Protein AF-A0A2H0QDZ1-F1 (afdb_monomer)

Solvent-accessible surface area (backbone atoms only — not comparable to full-atom values): 2433 Å² total; per-residue (Å²): 98,80,44,77,44,68,41,56,95,90,57,65,64,50,56,55,51,51,55,54,39,43,76,71,63,32,51,72,44,83,39,55,72,81,68,80,86,127

Sequence (38 aa):
MKAGVVVFPGSNCDRDMKVALEAAGADVSMVWHKDTKL

Foldseek 3Di:
DEEEQEDDPPDPVSVVVVVVCVVVVYDYHYHYNPDPDD

Radius of gyration: 10.23 Å; Cα contacts (8 Å, |Δi|>4): 43; chains: 1; bounding box: 25×15×26 Å

pLDDT: mean 94.88, std 5.62, range [66.06, 98.5]

Mean predicted aligned error: 2.72 Å

Secondary structure (DSSP, 8-state):
-EEEEEE-TT-SHHHHHHHHHHHTT-EEEEEETT----

Structure (mmCIF, N/CA/C/O backbone):
data_AF-A0A2H0QDZ1-F1
#
_entry.id   AF-A0A2H0QDZ1-F1
#
loop_
_atom_site.group_PDB
_atom_site.id
_atom_site.type_symbol
_atom_site.label_atom_id
_atom_site.label_alt_id
_atom_site.label_comp_id
_atom_site.label_asym_id
_atom_site.label_entity_id
_atom_site.label_seq_id
_atom_site.pdbx_PDB_ins_code
_atom_site.Cartn_x
_atom_site.Cartn_y
_atom_site.Cartn_z
_atom_site.occupancy
_atom_site.B_iso_or_equiv
_atom_site.auth_seq_id
_atom_site.auth_comp_id
_atom_site.auth_asym_id
_atom_site.auth_atom_id
_atom_site.pdbx_PDB_model_num
ATOM 1 N N . MET A 1 1 ? -13.221 1.690 5.853 1.00 92.88 1 MET A N 1
ATOM 2 C CA . MET A 1 1 ? -12.828 2.252 4.536 1.00 92.88 1 MET A CA 1
ATOM 3 C C . MET A 1 1 ? -11.942 1.228 3.839 1.00 92.88 1 MET A C 1
ATOM 5 O O . MET A 1 1 ? -11.232 0.537 4.554 1.00 92.88 1 MET A O 1
ATOM 9 N N . LYS A 1 2 ? -11.992 1.089 2.509 1.00 97.19 2 LYS A N 1
ATOM 10 C CA . LYS A 1 2 ? -11.062 0.226 1.755 1.00 97.19 2 LYS A CA 1
ATOM 11 C C . LYS A 1 2 ? -10.054 1.086 0.999 1.00 97.19 2 LYS A C 1
ATOM 13 O O . LYS A 1 2 ? -10.451 2.119 0.463 1.00 97.19 2 LYS A O 1
ATOM 18 N N . ALA A 1 3 ? -8.798 0.658 0.942 1.00 97.69 3 ALA A N 1
ATOM 19 C CA . ALA A 1 3 ? -7.742 1.340 0.202 1.00 97.69 3 ALA A CA 1
ATOM 20 C C . ALA A 1 3 ? -6.886 0.344 -0.593 1.00 97.69 3 ALA A C 1
ATOM 22 O O . ALA A 1 3 ? -6.583 -0.749 -0.122 1.00 97.69 3 ALA A O 1
ATOM 23 N N . GLY A 1 4 ? -6.485 0.739 -1.799 1.00 96.88 4 GLY A N 1
ATOM 24 C CA . GLY A 1 4 ? -5.513 0.014 -2.612 1.00 96.88 4 GLY A CA 1
ATOM 25 C C . GLY A 1 4 ? -4.229 0.824 -2.727 1.00 96.88 4 GLY A C 1
ATOM 26 O O . GLY A 1 4 ? -4.284 1.997 -3.094 1.00 96.88 4 GLY A O 1
ATOM 27 N N . VAL A 1 5 ? -3.083 0.214 -2.431 1.00 97.19 5 VAL A N 1
ATOM 28 C CA . VAL A 1 5 ? -1.762 0.821 -2.636 1.00 97.19 5 VAL A CA 1
ATOM 29 C C . VAL A 1 5 ? -1.094 0.122 -3.811 1.00 97.19 5 VAL A C 1
ATOM 31 O O . VAL A 1 5 ? -0.804 -1.072 -3.738 1.00 97.19 5 VAL A O 1
ATOM 34 N N . VAL A 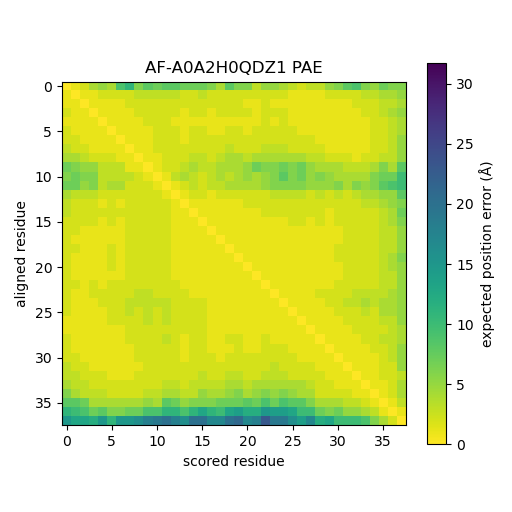1 6 ? -0.869 0.856 -4.900 1.00 96.19 6 VAL A N 1
ATOM 35 C CA . VAL A 1 6 ? -0.213 0.315 -6.096 1.00 96.19 6 VAL A CA 1
ATOM 36 C C . VAL A 1 6 ? 1.293 0.266 -5.873 1.00 96.19 6 VAL A C 1
ATOM 38 O O . VAL A 1 6 ? 1.906 1.288 -5.588 1.00 96.19 6 VAL A O 1
ATOM 41 N N . VAL A 1 7 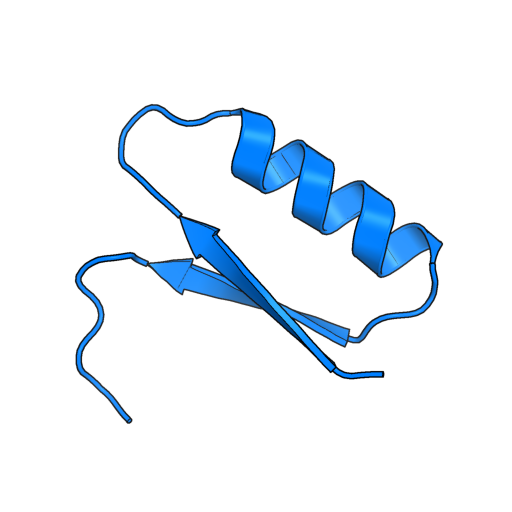? 1.876 -0.921 -6.019 1.00 96.69 7 VAL A N 1
ATOM 42 C CA . VAL A 1 7 ? 3.291 -1.185 -5.769 1.00 96.69 7 VAL A CA 1
ATOM 43 C C . VAL A 1 7 ? 4.088 -1.126 -7.063 1.00 96.69 7 VAL A C 1
ATOM 45 O O . VAL A 1 7 ? 3.793 -1.869 -8.006 1.00 96.69 7 VAL A O 1
ATOM 48 N N . PHE A 1 8 ? 5.136 -0.302 -7.078 1.00 95.31 8 PHE A N 1
ATOM 49 C CA . PHE A 1 8 ? 6.092 -0.197 -8.185 1.00 95.31 8 PHE A CA 1
ATOM 50 C C . PHE A 1 8 ? 7.455 -0.813 -7.815 1.00 95.31 8 PHE A C 1
ATOM 52 O O . PHE A 1 8 ? 7.852 -0.805 -6.648 1.00 95.31 8 PHE A O 1
ATOM 59 N N . PRO A 1 9 ? 8.212 -1.359 -8.787 1.00 95.12 9 PRO A N 1
ATOM 60 C CA . PRO A 1 9 ? 9.521 -1.948 -8.519 1.00 95.12 9 PRO A CA 1
ATOM 61 C C . PRO A 1 9 ? 10.477 -0.911 -7.921 1.00 95.12 9 PRO A C 1
ATOM 63 O O . PRO A 1 9 ? 10.701 0.146 -8.504 1.00 95.12 9 PRO A O 1
ATOM 66 N N . GLY A 1 10 ? 11.063 -1.243 -6.770 1.00 92.38 10 GLY A N 1
ATOM 67 C CA . GLY A 1 10 ? 12.033 -0.389 -6.081 1.00 92.38 10 GLY A CA 1
ATOM 68 C C . GLY A 1 10 ? 11.429 0.729 -5.224 1.00 92.38 10 GL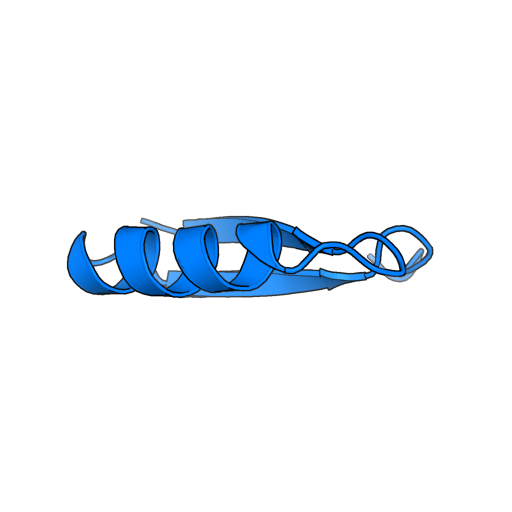Y A C 1
ATOM 69 O O . GLY A 1 10 ? 12.191 1.469 -4.606 1.00 92.38 10 GLY A O 1
ATOM 70 N N . SER A 1 11 ? 10.099 0.854 -5.142 1.00 92.00 11 SER A N 1
ATOM 71 C CA . SER A 1 11 ? 9.465 1.815 -4.237 1.00 92.00 11 SER A CA 1
ATOM 72 C C . SER A 1 11 ? 9.384 1.257 -2.815 1.00 92.00 11 SER A C 1
ATOM 74 O O . SER A 1 11 ? 8.793 0.207 -2.563 1.00 92.00 11 SER A O 1
ATOM 76 N N . ASN A 1 12 ? 9.971 1.988 -1.867 1.00 89.06 12 ASN A N 1
ATOM 77 C CA . ASN A 1 12 ? 9.806 1.721 -0.436 1.00 89.06 12 ASN A CA 1
ATOM 78 C C . ASN A 1 12 ? 8.625 2.504 0.161 1.00 89.06 12 ASN A C 1
ATOM 80 O O . ASN A 1 12 ? 8.030 2.051 1.138 1.00 89.06 12 ASN A O 1
ATOM 84 N N . CYS A 1 13 ? 8.245 3.631 -0.452 1.00 94.31 13 CYS A N 1
ATOM 85 C CA . CYS A 1 13 ? 7.174 4.509 0.027 1.00 94.31 13 CYS A CA 1
ATOM 86 C C . CYS A 1 13 ? 5.795 3.830 0.012 1.00 94.31 13 CYS A C 1
ATOM 88 O O . CYS A 1 13 ? 4.923 4.182 0.806 1.00 94.31 13 CYS A O 1
ATOM 90 N N . ASP A 1 14 ? 5.602 2.817 -0.839 1.00 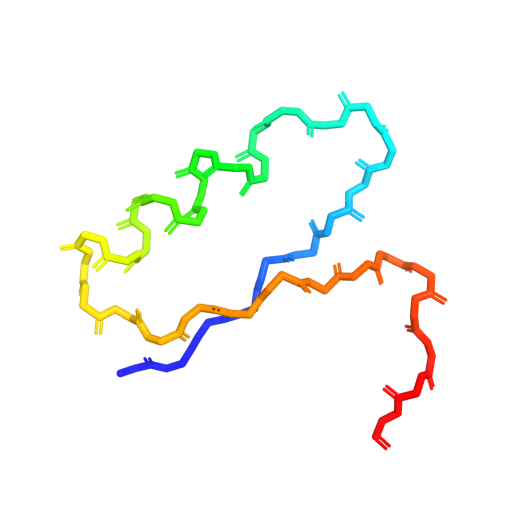96.00 14 ASP A N 1
ATOM 91 C CA . ASP A 1 14 ? 4.355 2.046 -0.907 1.00 96.00 14 ASP A CA 1
ATOM 92 C C . ASP A 1 14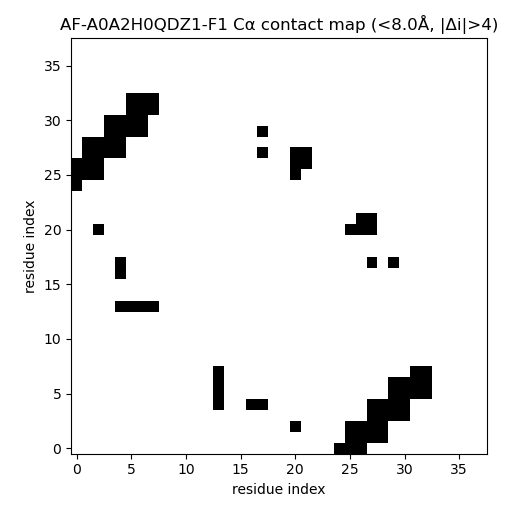 ? 4.077 1.332 0.432 1.00 96.00 14 ASP A C 1
ATOM 94 O O . ASP A 1 14 ? 2.932 1.216 0.872 1.00 96.00 14 ASP A O 1
ATOM 98 N N . ARG A 1 15 ? 5.132 0.898 1.138 1.00 94.56 15 ARG A N 1
ATOM 99 C CA . ARG A 1 15 ? 5.006 0.284 2.468 1.00 94.56 15 ARG A CA 1
ATOM 100 C C . ARG A 1 15 ? 4.590 1.306 3.522 1.00 94.56 15 ARG A C 1
ATOM 102 O O . ARG A 1 15 ? 3.745 0.989 4.356 1.00 94.56 15 ARG A O 1
ATOM 109 N N . ASP A 1 16 ? 5.147 2.511 3.469 1.00 97.25 16 ASP A N 1
ATOM 110 C CA . ASP A 1 16 ? 4.799 3.581 4.406 1.00 97.25 16 ASP A CA 1
ATOM 111 C C . ASP A 1 16 ? 3.324 3.974 4.255 1.00 97.25 16 ASP A C 1
ATOM 113 O O . ASP A 1 16 ? 2.625 4.146 5.255 1.00 97.25 16 ASP A O 1
ATOM 117 N N . MET A 1 17 ? 2.809 4.011 3.018 1.00 97.19 17 MET A N 1
ATOM 118 C CA . MET A 1 17 ? 1.377 4.216 2.781 1.00 97.19 17 MET A CA 1
ATOM 119 C C . MET A 1 17 ? 0.509 3.113 3.361 1.00 97.19 17 MET A C 1
ATOM 121 O O . MET A 1 17 ? -0.510 3.423 3.978 1.00 97.19 17 MET A O 1
ATOM 125 N N . LYS A 1 18 ? 0.906 1.843 3.224 1.00 97.44 18 LYS A N 1
ATOM 126 C CA . LYS A 1 18 ? 0.180 0.735 3.857 1.00 97.44 18 LYS A CA 1
ATOM 127 C C . LYS A 1 18 ? 0.035 0.965 5.361 1.00 97.44 18 LYS A C 1
ATOM 129 O O . LYS A 1 18 ? -1.078 0.934 5.875 1.00 97.44 18 LYS A O 1
ATOM 134 N N . VAL A 1 19 ? 1.148 1.246 6.039 1.00 97.75 19 VAL A N 1
ATOM 135 C CA . VAL A 1 19 ? 1.182 1.436 7.496 1.00 97.75 19 VAL A CA 1
ATOM 136 C C . VAL A 1 19 ? 0.333 2.635 7.916 1.00 97.75 19 VAL A C 1
ATOM 138 O O . VAL A 1 19 ? -0.460 2.525 8.849 1.00 97.75 19 VAL A O 1
ATOM 141 N N . ALA A 1 20 ? 0.459 3.766 7.217 1.00 98.19 20 ALA A N 1
ATOM 142 C CA . ALA A 1 20 ? -0.312 4.967 7.522 1.00 98.19 20 ALA A CA 1
ATOM 143 C C . ALA A 1 20 ? -1.825 4.746 7.351 1.00 98.19 20 ALA A C 1
ATOM 145 O O . ALA A 1 20 ? -2.614 5.162 8.200 1.00 98.19 20 ALA A O 1
ATOM 146 N N . LEU A 1 21 ? -2.235 4.066 6.278 1.00 98.12 21 LEU A N 1
ATOM 147 C CA . LEU A 1 21 ? -3.641 3.782 5.990 1.00 98.12 21 LEU A CA 1
ATOM 148 C C . LEU A 1 21 ? -4.236 2.756 6.965 1.00 98.12 21 LEU A C 1
ATOM 150 O O . LEU A 1 21 ? -5.366 2.937 7.418 1.00 98.12 21 LEU A O 1
ATOM 154 N N . GLU A 1 22 ? -3.479 1.722 7.341 1.00 98.12 22 GLU A N 1
ATOM 155 C CA . GLU A 1 22 ? -3.890 0.765 8.378 1.00 98.12 22 GLU A CA 1
ATOM 156 C C . GLU A 1 22 ? -4.050 1.462 9.738 1.00 98.12 22 GLU A C 1
ATOM 158 O O . GLU A 1 22 ? -5.060 1.267 10.415 1.00 98.12 22 GLU A O 1
ATOM 163 N N . ALA A 1 23 ? -3.116 2.345 10.110 1.00 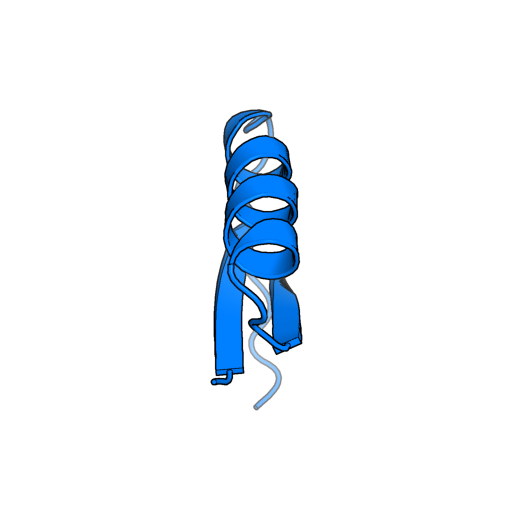98.44 23 ALA A N 1
ATOM 164 C CA . ALA A 1 23 ? -3.217 3.151 11.329 1.00 98.44 23 ALA A CA 1
ATOM 165 C C . ALA A 1 23 ? -4.425 4.108 11.312 1.00 98.44 23 ALA A C 1
ATOM 167 O O . ALA A 1 23 ? -4.979 4.425 12.363 1.00 98.44 23 ALA A O 1
ATOM 168 N N . ALA A 1 24 ? -4.869 4.529 10.124 1.00 98.19 24 ALA A N 1
ATOM 169 C CA . ALA A 1 24 ? -6.086 5.314 9.927 1.00 98.19 24 ALA A CA 1
ATOM 170 C C . ALA A 1 24 ? -7.381 4.467 9.906 1.00 98.19 24 ALA A C 1
ATOM 172 O O . ALA A 1 24 ? -8.467 5.013 9.707 1.00 98.19 24 ALA A O 1
ATOM 173 N N . GLY A 1 25 ? -7.298 3.145 10.108 1.00 98.31 25 GLY A N 1
ATOM 174 C CA . GLY A 1 25 ? -8.456 2.245 10.160 1.00 98.31 25 GLY A CA 1
ATOM 175 C C . GLY A 1 25 ? -8.978 1.794 8.791 1.00 98.31 25 GLY A C 1
ATOM 176 O O . GLY A 1 25 ? -10.145 1.400 8.671 1.00 98.31 25 GLY A O 1
ATOM 177 N N . ALA A 1 26 ? -8.155 1.874 7.743 1.00 98.50 26 ALA A N 1
ATOM 178 C CA . ALA A 1 26 ? -8.492 1.320 6.438 1.00 98.50 26 ALA A CA 1
ATOM 179 C C . ALA A 1 26 ? -8.152 -0.178 6.347 1.00 98.50 26 ALA A C 1
ATOM 181 O O . ALA A 1 26 ? -7.160 -0.646 6.897 1.00 98.50 26 ALA A O 1
ATOM 182 N N . ASP A 1 27 ? -8.969 -0.909 5.593 1.00 98.19 27 ASP A N 1
ATOM 183 C CA . ASP A 1 27 ? -8.645 -2.235 5.066 1.00 98.19 27 ASP A CA 1
ATOM 184 C C . ASP A 1 27 ? -7.824 -2.044 3.781 1.00 98.19 27 ASP A C 1
ATOM 186 O O . ASP A 1 27 ? -8.335 -1.495 2.795 1.00 98.19 27 ASP A O 1
ATOM 190 N N . VAL A 1 28 ? -6.535 -2.398 3.825 1.00 98.25 28 VAL A N 1
ATOM 191 C CA . VAL A 1 28 ? -5.549 -2.028 2.798 1.00 98.25 28 VAL A CA 1
ATOM 192 C C . VAL A 1 28 ? -5.094 -3.242 1.996 1.00 98.25 28 VAL A C 1
ATOM 194 O O . VAL A 1 28 ? -4.566 -4.210 2.539 1.00 98.25 28 VAL A O 1
ATOM 197 N N . SER A 1 29 ? -5.218 -3.152 0.674 1.00 97.44 29 SER A N 1
ATOM 198 C CA . SER A 1 29 ? -4.697 -4.137 -0.277 1.00 97.44 29 SER A CA 1
ATOM 199 C C . SER A 1 29 ? -3.483 -3.590 -1.024 1.00 97.44 29 SER A C 1
ATOM 201 O O . SER A 1 29 ? -3.530 -2.496 -1.585 1.00 97.44 29 SER A O 1
ATOM 203 N N . MET A 1 30 ? -2.401 -4.365 -1.067 1.00 96.19 30 MET A N 1
ATOM 204 C CA . MET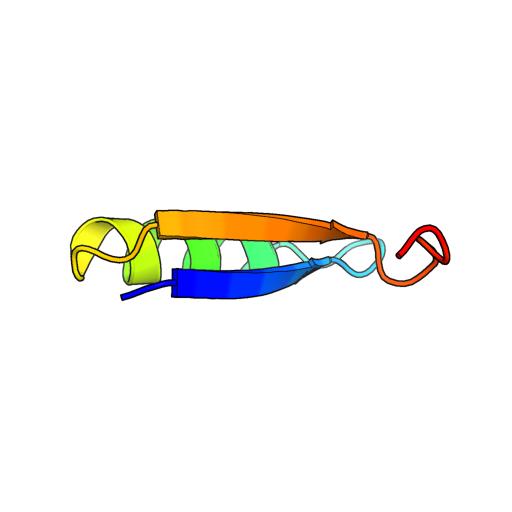 A 1 30 ? -1.222 -4.046 -1.877 1.00 96.19 30 MET A CA 1
ATOM 205 C C . MET A 1 30 ? -1.412 -4.624 -3.279 1.00 96.19 30 MET A C 1
ATOM 207 O O . MET A 1 30 ? -1.550 -5.836 -3.428 1.00 96.19 30 MET A O 1
ATOM 211 N N . VAL A 1 31 ? -1.420 -3.770 -4.299 1.00 95.75 31 VAL A N 1
ATOM 212 C CA . VAL A 1 31 ? -1.730 -4.143 -5.684 1.00 95.75 31 VAL A CA 1
ATOM 213 C C 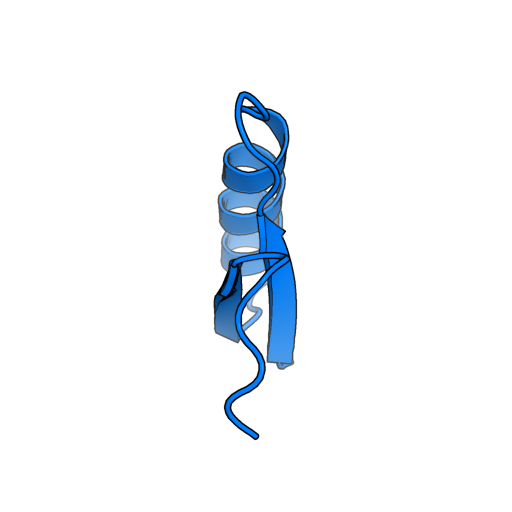. VAL A 1 31 ? -0.474 -3.996 -6.527 1.00 95.75 31 VAL A C 1
ATOM 215 O O . VAL A 1 31 ? 0.064 -2.903 -6.653 1.00 95.75 31 VAL A O 1
ATOM 218 N N . TRP A 1 32 ? 0.022 -5.077 -7.122 1.00 95.19 32 TRP A N 1
ATOM 219 C CA . TRP A 1 32 ? 1.186 -4.980 -8.000 1.00 95.19 32 TRP A CA 1
ATOM 220 C C . TRP A 1 32 ? 0.841 -4.211 -9.281 1.00 95.19 32 TRP A C 1
ATOM 222 O O . TRP A 1 32 ? -0.166 -4.505 -9.9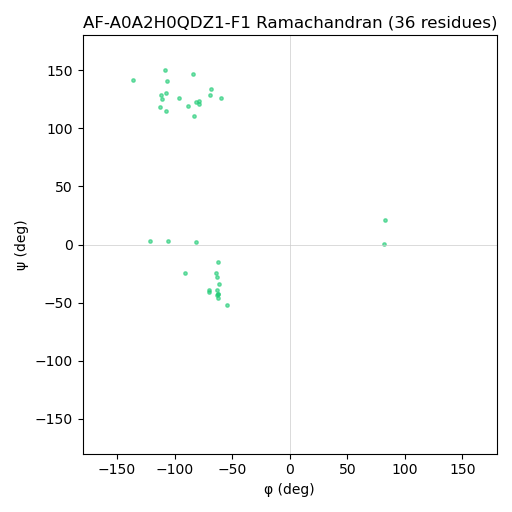17 1.00 95.19 32 TRP A O 1
ATOM 232 N N . HIS A 1 33 ? 1.685 -3.263 -9.709 1.00 94.31 33 HIS A N 1
ATOM 233 C CA . HIS A 1 33 ? 1.362 -2.383 -10.844 1.00 94.31 33 HIS A CA 1
ATOM 234 C C . HIS A 1 33 ? 1.160 -3.098 -12.197 1.00 94.31 33 HIS A C 1
ATOM 236 O O . HIS A 1 33 ? 0.656 -2.484 -13.136 1.00 94.31 33 HIS A O 1
ATOM 242 N N . LYS A 1 34 ? 1.586 -4.364 -12.329 1.00 95.19 34 LYS A N 1
ATOM 243 C CA . LYS A 1 34 ? 1.335 -5.200 -13.520 1.00 95.19 34 LYS A CA 1
ATOM 244 C C . LYS A 1 34 ? 0.277 -6.276 -13.300 1.00 95.19 34 LYS A C 1
ATOM 246 O O . LYS A 1 34 ? 0.087 -7.103 -14.192 1.00 95.19 34 LYS A O 1
ATOM 251 N N . ASP A 1 35 ? -0.353 -6.330 -12.130 1.00 93.88 35 ASP A N 1
ATOM 252 C CA . ASP A 1 35 ? -1.460 -7.256 -11.952 1.00 93.88 35 ASP A CA 1
ATOM 253 C C . ASP A 1 35 ? -2.645 -6.788 -12.800 1.00 93.88 35 ASP A C 1
ATOM 255 O O . ASP A 1 35 ? -3.018 -5.617 -12.797 1.00 93.88 35 ASP A O 1
ATOM 259 N N . THR A 1 36 ? -3.175 -7.706 -13.596 1.00 90.56 36 THR A N 1
ATOM 260 C CA . THR A 1 36 ? -4.259 -7.456 -14.560 1.00 90.56 36 THR A CA 1
ATOM 261 C C . THR A 1 36 ? -5.472 -8.331 -14.282 1.00 90.56 36 THR A C 1
ATOM 263 O O . THR A 1 36 ? -6.451 -8.289 -15.025 1.00 90.56 36 THR A O 1
ATOM 266 N N . LYS A 1 37 ? -5.419 -9.133 -13.214 1.00 83.44 37 LYS A N 1
ATOM 267 C CA . LYS A 1 37 ? -6.557 -9.921 -12.760 1.00 83.44 37 LYS A CA 1
ATOM 268 C C . LYS A 1 37 ? -7.506 -8.997 -11.993 1.00 83.44 37 LYS A C 1
ATOM 270 O O . LYS A 1 37 ? -7.095 -8.372 -11.019 1.00 83.44 37 LYS A O 1
ATOM 275 N N . LEU A 1 38 ? -8.743 -8.900 -12.482 1.00 66.06 38 LEU A N 1
ATOM 276 C CA . LEU A 1 38 ? -9.859 -8.172 -11.871 1.00 66.06 38 LEU A CA 1
ATOM 277 C C . LEU A 1 38 ? -10.809 -9.152 -11.183 1.00 66.06 38 LEU A C 1
ATOM 279 O O . LEU A 1 38 ? -11.078 -10.213 -11.794 1.00 66.06 38 LEU A O 1
#

Nearest PDB structures (foldseek):
  1r7h-assembly1_B  TM=7.152E-01  e=2.880E-01  Corynebacterium ammoniagenes
  4rii-assembly1_B  TM=7.137E-01  e=1.860E+00  Streptomyces cyanogenus
  1akm-assembly1_C  TM=6.206E-01  e=1.998E+00  Escherichia coli